Protein AF-A0A9X2TDN2-F1 (afdb_monomer_lite)

Structure (mmCIF, N/CA/C/O backbone):
data_AF-A0A9X2TDN2-F1
#
_entry.id   AF-A0A9X2TDN2-F1
#
loop_
_atom_site.group_PDB
_atom_site.id
_atom_site.type_symbol
_atom_site.label_atom_id
_atom_site.label_alt_id
_atom_site.label_comp_id
_atom_site.label_asym_id
_atom_site.label_entity_id
_atom_site.label_seq_id
_atom_site.pdbx_PDB_ins_code
_atom_site.Cartn_x
_atom_site.Cartn_y
_atom_site.Cartn_z
_atom_site.occupancy
_atom_site.B_iso_or_equiv
_atom_site.auth_seq_id
_atom_site.auth_comp_id
_atom_site.auth_asym_id
_atom_site.auth_atom_id
_atom_site.pdbx_PDB_model_num
ATOM 1 N N . MET A 1 1 ? 6.025 5.388 -11.322 1.00 86.12 1 MET A N 1
ATOM 2 C CA . MET A 1 1 ? 5.177 6.404 -10.665 1.00 86.12 1 MET A CA 1
ATOM 3 C C . MET A 1 1 ? 5.706 6.720 -9.271 1.00 86.12 1 MET A C 1
ATOM 5 O O . MET A 1 1 ? 6.552 5.980 -8.763 1.00 86.12 1 MET A O 1
ATOM 9 N N . THR 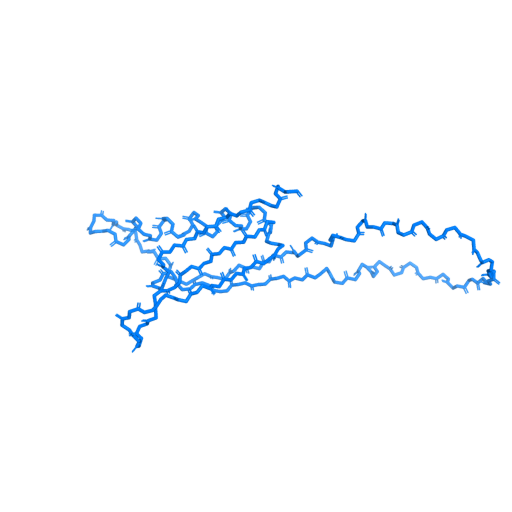A 1 2 ? 5.166 7.760 -8.641 1.00 90.06 2 THR A N 1
ATOM 10 C CA . THR A 1 2 ? 5.395 8.076 -7.227 1.00 90.06 2 THR A CA 1
ATOM 11 C C . THR A 1 2 ? 4.154 7.712 -6.407 1.00 90.06 2 THR A C 1
ATOM 13 O O . THR A 1 2 ? 3.048 8.129 -6.742 1.00 90.06 2 THR A O 1
ATOM 16 N N . LEU A 1 3 ? 4.320 6.947 -5.325 1.00 92.88 3 LEU A N 1
ATOM 17 C CA . LEU A 1 3 ? 3.243 6.576 -4.399 1.00 92.88 3 LEU A CA 1
ATOM 18 C C . LEU A 1 3 ? 3.473 7.243 -3.040 1.00 92.88 3 LEU A C 1
ATOM 20 O O . LEU A 1 3 ? 4.565 7.155 -2.484 1.00 92.88 3 LEU A O 1
ATOM 24 N N . ILE A 1 4 ? 2.451 7.890 -2.482 1.00 94.81 4 ILE A N 1
ATOM 25 C CA . ILE A 1 4 ? 2.483 8.456 -1.129 1.00 94.81 4 ILE A CA 1
ATOM 26 C C . ILE A 1 4 ? 1.508 7.681 -0.246 1.00 94.81 4 ILE A C 1
ATOM 28 O O . ILE A 1 4 ? 0.300 7.695 -0.483 1.00 94.81 4 ILE A O 1
ATOM 32 N N . ILE A 1 5 ? 2.030 7.047 0.803 1.00 94.81 5 ILE A N 1
ATOM 33 C CA . ILE A 1 5 ? 1.248 6.361 1.834 1.00 94.81 5 ILE A CA 1
ATOM 34 C C . ILE A 1 5 ? 1.260 7.232 3.089 1.00 94.81 5 ILE A C 1
ATOM 36 O O . ILE A 1 5 ? 2.315 7.627 3.586 1.00 94.81 5 ILE A O 1
ATOM 40 N N . THR A 1 6 ? 0.078 7.582 3.589 1.00 94.44 6 THR A N 1
ATOM 41 C CA . THR A 1 6 ? -0.069 8.392 4.802 1.00 94.44 6 THR A CA 1
ATOM 42 C C . THR A 1 6 ? -0.512 7.509 5.957 1.00 94.44 6 THR A C 1
ATOM 44 O O . THR A 1 6 ? -1.546 6.848 5.865 1.00 94.44 6 THR A O 1
ATOM 47 N N . HIS A 1 7 ? 0.238 7.544 7.054 1.00 91.75 7 HIS A N 1
ATOM 48 C CA . HIS A 1 7 ? -0.017 6.782 8.268 1.00 91.75 7 HIS A CA 1
ATOM 49 C C . HIS A 1 7 ? -0.472 7.693 9.412 1.00 91.75 7 HIS A C 1
ATOM 51 O O . HIS A 1 7 ? 0.081 8.778 9.609 1.00 91.75 7 HIS A O 1
ATOM 57 N N . ALA A 1 8 ? -1.437 7.237 10.206 1.00 88.00 8 ALA A N 1
ATOM 58 C CA . ALA A 1 8 ? -1.713 7.774 11.530 1.00 88.00 8 ALA A CA 1
ATOM 59 C C . ALA A 1 8 ? -0.687 7.211 12.524 1.00 88.00 8 ALA A C 1
ATOM 61 O O . ALA A 1 8 ? -0.558 5.995 12.670 1.00 88.00 8 ALA A O 1
ATOM 62 N N . LEU A 1 9 ? 0.049 8.087 13.213 1.00 75.38 9 LEU A N 1
ATOM 63 C CA . LEU A 1 9 ? 0.960 7.662 14.272 1.00 75.38 9 LEU A CA 1
ATOM 64 C C . LEU A 1 9 ? 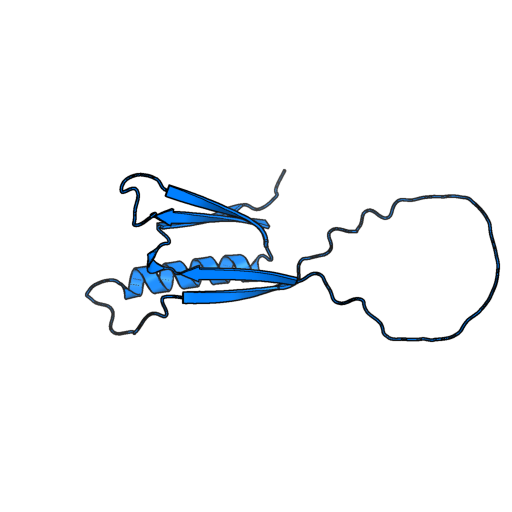0.166 7.399 15.562 1.00 75.38 9 LEU A C 1
ATOM 66 O O . LEU A 1 9 ? -0.473 8.323 16.075 1.00 75.38 9 LEU A O 1
ATOM 70 N N . PRO A 1 10 ? 0.218 6.179 16.127 1.00 61.09 10 PRO A N 1
ATOM 71 C CA . PRO A 1 10 ? -0.555 5.851 17.322 1.00 61.09 10 PRO A CA 1
ATOM 72 C C . PRO A 1 10 ? -0.088 6.604 18.580 1.00 61.09 10 PRO A C 1
ATOM 74 O O . PRO A 1 10 ? -0.879 6.768 19.505 1.00 61.09 10 PRO A O 1
ATOM 77 N N . GLU A 1 11 ? 1.159 7.093 18.631 1.00 65.19 11 GLU A N 1
ATOM 78 C CA . GLU A 1 11 ? 1.749 7.632 19.870 1.00 65.19 11 GLU A CA 1
ATOM 79 C C . GLU A 1 11 ? 1.717 9.166 20.010 1.00 65.19 11 GLU A C 1
ATOM 81 O O . GLU A 1 11 ? 1.766 9.666 21.132 1.00 65.19 11 GLU A O 1
ATOM 86 N N . THR A 1 12 ? 1.598 9.936 18.921 1.00 59.19 12 THR A N 1
ATOM 87 C CA . THR A 1 12 ? 1.651 11.419 18.968 1.00 59.19 12 THR A CA 1
ATOM 88 C C . THR A 1 12 ? 0.297 12.106 18.761 1.00 59.19 12 THR A C 1
ATOM 90 O O . THR A 1 12 ? 0.197 13.331 18.848 1.00 59.19 12 THR A O 1
ATOM 93 N N . GLY A 1 13 ? -0.772 11.335 18.533 1.00 53.53 13 GLY A N 1
ATOM 94 C CA . GLY A 1 13 ? -2.171 11.766 18.668 1.00 53.53 13 GLY A CA 1
ATOM 95 C C . GLY A 1 13 ? -2.663 12.874 17.726 1.00 53.53 13 GLY A C 1
ATOM 96 O O . GLY A 1 13 ? -3.818 13.277 17.837 1.00 53.53 13 GLY A O 1
ATOM 97 N N . SER A 1 14 ? -1.832 13.390 16.817 1.00 60.34 14 SER A N 1
ATOM 98 C CA . SER A 1 14 ? -2.226 14.490 15.920 1.00 60.34 14 SER A CA 1
ATOM 99 C C . SER A 1 14 ? -1.399 14.629 14.638 1.00 60.34 14 SER A C 1
ATOM 101 O O . SER A 1 14 ? -1.774 15.414 13.768 1.00 60.34 14 SER A O 1
ATOM 103 N N . GLU A 1 15 ? -0.313 13.868 14.477 1.00 75.75 15 GLU A N 1
ATOM 104 C CA . GLU A 1 15 ? 0.567 13.976 13.312 1.00 75.75 15 GLU A CA 1
ATOM 105 C C . GLU A 1 15 ? 0.440 12.761 12.390 1.00 75.75 15 GLU A C 1
ATOM 107 O O . GLU A 1 15 ? 0.448 11.606 12.824 1.00 75.75 15 GLU A O 1
ATOM 112 N N . PHE A 1 16 ? 0.337 13.044 11.093 1.00 87.06 16 PHE A N 1
ATOM 113 C CA . PHE A 1 16 ? 0.375 12.036 10.043 1.00 87.06 16 PHE A CA 1
ATOM 114 C C . PHE A 1 16 ? 1.802 11.886 9.519 1.00 87.06 16 PHE A C 1
ATOM 116 O O . PHE A 1 16 ? 2.454 12.880 9.193 1.00 87.06 16 PHE A O 1
ATOM 123 N N . HIS A 1 17 ? 2.269 10.647 9.379 1.00 90.00 17 HIS A N 1
ATOM 124 C CA . HIS A 1 17 ? 3.539 10.343 8.728 1.00 90.00 17 HIS A CA 1
ATOM 125 C C . HIS A 1 17 ? 3.308 10.032 7.249 1.00 90.00 17 HIS A C 1
ATOM 127 O O . HIS A 1 17 ? 2.481 9.186 6.921 1.00 90.00 17 HIS A O 1
ATOM 133 N N . LYS A 1 18 ? 4.038 10.698 6.352 1.00 91.81 18 LYS A N 1
ATOM 134 C CA . LYS A 1 18 ? 3.982 10.430 4.910 1.00 91.81 18 LYS A CA 1
ATOM 135 C C . LYS A 1 18 ? 5.213 9.641 4.480 1.00 91.81 18 LYS A C 1
ATOM 137 O O . LYS A 1 18 ? 6.329 10.135 4.622 1.00 91.81 18 LYS A O 1
ATOM 142 N N . GLN A 1 19 ? 4.991 8.463 3.915 1.00 91.81 19 GLN A N 1
ATOM 143 C CA . GLN A 1 19 ? 6.001 7.654 3.251 1.00 91.81 19 GLN A CA 1
ATOM 144 C C . GLN A 1 19 ? 5.868 7.845 1.738 1.00 91.81 19 GLN A C 1
ATOM 146 O O . GLN A 1 19 ? 4.824 7.539 1.166 1.00 91.81 19 GLN A O 1
ATOM 151 N N . THR A 1 20 ? 6.919 8.347 1.090 1.00 92.62 20 THR A N 1
ATOM 152 C CA . THR A 1 20 ? 6.970 8.497 -0.372 1.00 92.62 20 THR A CA 1
ATOM 153 C C . THR A 1 20 ? 7.815 7.382 -0.974 1.00 92.62 20 THR A C 1
ATOM 155 O O . THR A 1 20 ? 8.973 7.210 -0.594 1.00 92.62 20 THR A O 1
ATOM 158 N N . LEU A 1 21 ? 7.247 6.648 -1.926 1.00 90.31 21 LEU A N 1
ATOM 159 C CA . LEU A 1 21 ? 7.905 5.607 -2.705 1.00 90.31 21 LEU A CA 1
ATOM 160 C C . LEU A 1 21 ? 8.056 6.091 -4.148 1.00 90.31 21 LEU A C 1
ATOM 162 O O . LEU A 1 21 ? 7.078 6.496 -4.775 1.00 90.31 21 LEU A O 1
ATOM 166 N N . TYR A 1 22 ? 9.275 6.034 -4.673 1.00 87.31 22 TYR A N 1
ATOM 167 C CA . TYR A 1 22 ? 9.584 6.414 -6.051 1.00 87.31 22 TYR A CA 1
ATOM 168 C C . TYR A 1 22 ? 9.732 5.178 -6.931 1.00 87.31 22 TYR A C 1
ATOM 170 O O . TYR A 1 22 ? 10.056 4.097 -6.439 1.00 87.31 22 TYR A O 1
ATOM 178 N N . HIS A 1 23 ? 9.528 5.360 -8.237 1.00 86.44 23 HIS A N 1
ATOM 179 C CA . HIS A 1 23 ? 9.683 4.309 -9.249 1.00 86.44 23 HIS A CA 1
ATOM 180 C C . HIS A 1 23 ? 8.860 3.044 -8.962 1.00 86.44 23 HIS A C 1
ATOM 182 O O . HIS A 1 23 ? 9.244 1.946 -9.354 1.00 86.44 23 HIS A O 1
ATOM 188 N N . VAL A 1 24 ? 7.710 3.198 -8.299 1.00 88.12 24 VAL A N 1
ATOM 189 C CA . VAL A 1 24 ? 6.780 2.085 -8.087 1.00 88.12 24 VAL A CA 1
ATOM 190 C C . VAL A 1 24 ? 6.173 1.707 -9.446 1.00 88.12 24 VAL A C 1
ATOM 192 O O . VAL A 1 24 ? 5.789 2.616 -10.200 1.00 88.12 24 VAL A O 1
ATOM 195 N N . PRO A 1 25 ? 6.116 0.411 -9.803 1.00 90.69 25 PRO A N 1
ATOM 196 C CA . PRO A 1 25 ? 5.367 -0.047 -10.966 1.00 90.69 25 PRO A CA 1
ATOM 197 C C . PRO A 1 25 ? 3.870 0.232 -10.819 1.00 90.69 25 PRO A C 1
ATOM 199 O O . PRO A 1 25 ? 3.317 0.114 -9.725 1.00 90.69 25 PRO A O 1
ATOM 202 N N . GLU A 1 26 ? 3.215 0.560 -11.934 1.00 89.88 26 GLU A N 1
ATOM 203 C CA . GLU A 1 26 ? 1.781 0.887 -11.983 1.00 89.88 26 GLU A CA 1
ATOM 204 C C . GLU A 1 26 ? 0.906 -0.208 -11.374 1.00 89.88 26 GLU A C 1
ATOM 206 O O . GLU A 1 26 ? 0.098 0.060 -10.484 1.00 89.88 26 GLU A O 1
ATOM 211 N N . ASP A 1 27 ? 1.158 -1.456 -11.763 1.00 91.12 27 ASP A N 1
ATOM 212 C CA . ASP A 1 27 ? 0.433 -2.614 -11.246 1.00 91.12 27 ASP A CA 1
ATOM 213 C C . ASP A 1 27 ? 0.579 -2.755 -9.724 1.00 91.12 27 ASP A C 1
ATOM 215 O O . ASP A 1 27 ? -0.400 -3.016 -9.026 1.00 91.12 27 ASP A O 1
ATOM 219 N N . THR A 1 28 ? 1.782 -2.525 -9.186 1.00 92.38 28 THR A N 1
ATOM 220 C CA . THR A 1 28 ? 2.037 -2.597 -7.742 1.00 92.38 28 THR A CA 1
ATOM 221 C C . THR A 1 28 ? 1.307 -1.490 -6.988 1.00 92.38 28 THR A C 1
ATOM 223 O O . THR A 1 28 ? 0.708 -1.746 -5.946 1.00 92.38 28 THR A O 1
ATOM 226 N N . ALA A 1 29 ? 1.322 -0.258 -7.496 1.00 92.25 29 ALA A N 1
ATOM 227 C CA . ALA A 1 29 ? 0.604 0.838 -6.855 1.00 92.25 29 ALA A CA 1
ATOM 228 C C . ALA A 1 29 ? -0.914 0.625 -6.874 1.00 92.25 29 ALA A C 1
ATOM 230 O O . ALA A 1 29 ? -1.571 0.865 -5.859 1.00 92.25 29 ALA A O 1
ATOM 231 N N . HIS A 1 30 ? -1.463 0.135 -7.990 1.00 92.69 30 HIS A N 1
ATOM 232 C CA . HIS A 1 30 ? -2.871 -0.247 -8.072 1.00 92.69 30 HIS A CA 1
ATOM 233 C C . HIS A 1 30 ? -3.210 -1.365 -7.089 1.00 92.69 30 HIS A C 1
ATOM 235 O O . HIS A 1 30 ? -4.242 -1.294 -6.427 1.00 92.69 30 HIS A O 1
ATOM 241 N N . GLN A 1 31 ? -2.336 -2.361 -6.940 1.00 94.06 31 GLN A N 1
ATOM 242 C CA . GLN A 1 31 ? -2.534 -3.425 -5.963 1.00 94.06 31 GLN A CA 1
ATOM 243 C C . GLN A 1 31 ? -2.593 -2.874 -4.531 1.00 94.06 31 GLN A C 1
ATOM 245 O O . GLN A 1 31 ? -3.547 -3.158 -3.813 1.00 94.06 31 GLN A O 1
ATOM 250 N N . ILE A 1 32 ? -1.640 -2.019 -4.140 1.00 93.75 32 ILE A N 1
ATOM 251 C CA . ILE A 1 32 ? -1.617 -1.393 -2.807 1.00 93.75 32 ILE A CA 1
ATOM 252 C C . ILE A 1 32 ? -2.895 -0.580 -2.552 1.00 93.75 32 ILE A C 1
ATOM 254 O O . ILE A 1 32 ? -3.457 -0.638 -1.457 1.00 93.75 32 ILE A O 1
ATOM 258 N N . ALA A 1 33 ? -3.359 0.183 -3.546 1.00 93.00 33 ALA A N 1
ATOM 259 C CA . ALA A 1 33 ? -4.578 0.980 -3.430 1.00 93.00 33 ALA A CA 1
ATOM 260 C C . ALA A 1 33 ? -5.834 0.101 -3.283 1.00 93.00 33 ALA A C 1
ATOM 262 O O . ALA A 1 33 ? -6.640 0.335 -2.384 1.00 93.00 33 ALA A O 1
ATOM 263 N N . ASN A 1 34 ? -5.965 -0.943 -4.107 1.00 92.94 34 ASN A N 1
ATOM 264 C CA . ASN A 1 34 ? -7.091 -1.878 -4.055 1.00 92.94 34 ASN A CA 1
ATOM 265 C C . ASN A 1 34 ? -7.145 -2.644 -2.727 1.00 92.94 34 ASN A C 1
ATOM 267 O O . ASN A 1 34 ? -8.226 -2.830 -2.163 1.00 92.94 34 ASN A O 1
ATOM 271 N N . ASP A 1 35 ? -5.993 -3.066 -2.207 1.00 93.19 35 ASP A N 1
ATOM 272 C CA . ASP A 1 35 ? -5.906 -3.781 -0.934 1.00 93.19 35 ASP A CA 1
ATOM 273 C C . ASP A 1 35 ? -6.261 -2.854 0.242 1.00 93.19 35 ASP A C 1
ATOM 275 O O . ASP A 1 35 ? -6.982 -3.263 1.155 1.00 93.19 35 ASP A O 1
ATOM 279 N N . PHE A 1 36 ? -5.856 -1.577 0.187 1.00 92.25 36 PHE A N 1
ATOM 280 C CA . PHE A 1 36 ? -6.281 -0.566 1.160 1.00 92.25 36 PHE A CA 1
ATOM 281 C C . PHE A 1 36 ? -7.800 -0.338 1.136 1.00 92.25 36 PHE A C 1
ATOM 283 O O . PHE A 1 36 ? -8.432 -0.342 2.193 1.00 92.25 36 PHE A O 1
ATOM 290 N N . GLU A 1 37 ? -8.403 -0.168 -0.044 1.00 90.56 37 GLU A N 1
ATOM 291 C CA . GLU A 1 37 ? -9.857 -0.004 -0.176 1.00 90.56 37 GLU A CA 1
ATOM 292 C C . GLU A 1 37 ? -10.615 -1.242 0.308 1.00 90.56 37 GLU A C 1
ATOM 294 O O . GLU A 1 37 ? -11.603 -1.127 1.036 1.00 90.56 37 GLU A O 1
ATOM 299 N N . SER A 1 38 ? -10.127 -2.433 -0.042 1.00 89.81 38 SER A N 1
ATOM 300 C CA . SER A 1 38 ? -10.701 -3.703 0.406 1.00 89.81 38 SER A CA 1
ATOM 301 C C . SER A 1 38 ? -10.656 -3.818 1.929 1.00 89.81 38 SER A C 1
ATOM 303 O O . SER A 1 38 ? -11.671 -4.136 2.549 1.00 89.81 38 SER A O 1
ATOM 305 N N . PHE A 1 39 ? -9.523 -3.476 2.551 1.00 89.19 39 PHE A N 1
ATOM 306 C CA . PHE A 1 39 ? -9.386 -3.445 4.007 1.00 89.19 39 PHE A CA 1
ATOM 307 C C . PHE A 1 39 ? -10.321 -2.415 4.658 1.00 89.19 39 PHE A C 1
ATOM 309 O O . PHE A 1 39 ? -10.982 -2.719 5.655 1.00 89.19 39 PHE A O 1
ATOM 316 N N . ALA A 1 40 ? -10.413 -1.205 4.100 1.00 86.06 40 ALA A N 1
ATOM 317 C CA . ALA A 1 40 ? -11.288 -0.152 4.610 1.00 86.06 40 ALA A CA 1
ATOM 318 C C . ALA A 1 40 ? -12.771 -0.559 4.547 1.00 86.06 40 ALA A C 1
ATOM 320 O O . ALA A 1 40 ? -13.510 -0.345 5.509 1.00 86.06 40 ALA A O 1
ATOM 321 N N . ASN A 1 41 ? -13.188 -1.207 3.456 1.00 83.81 41 ASN A N 1
ATOM 322 C CA . ASN A 1 41 ? -14.546 -1.721 3.281 1.00 83.81 41 ASN A CA 1
ATOM 323 C C . ASN A 1 41 ? -14.837 -2.899 4.218 1.00 83.81 41 ASN A C 1
ATOM 325 O O . ASN A 1 41 ? -15.896 -2.945 4.842 1.00 83.81 41 ASN A O 1
ATOM 329 N N . ALA A 1 42 ? -13.888 -3.822 4.374 1.00 81.44 42 ALA A N 1
ATOM 330 C CA . ALA A 1 42 ? -14.020 -4.966 5.270 1.00 81.44 42 ALA A CA 1
ATOM 331 C C . ALA A 1 42 ? -13.972 -4.587 6.763 1.00 81.44 42 ALA A C 1
ATOM 333 O O . ALA A 1 42 ? -14.479 -5.307 7.615 1.00 81.44 42 ALA A O 1
ATOM 334 N N . SER A 1 43 ? -13.412 -3.423 7.094 1.00 66.81 43 SER A N 1
ATOM 335 C CA . SER A 1 43 ? -13.434 -2.874 8.455 1.00 66.81 43 SER A CA 1
ATOM 336 C C . SER A 1 43 ? -14.783 -2.239 8.828 1.00 66.81 43 SER A C 1
ATOM 338 O O . SER A 1 43 ? -14.945 -1.746 9.947 1.00 66.81 43 SER A O 1
ATOM 340 N N . THR A 1 44 ? -15.762 -2.227 7.914 1.00 68.75 44 THR A N 1
ATOM 341 C CA . THR A 1 44 ? -17.118 -1.754 8.212 1.00 68.75 44 THR A CA 1
ATOM 342 C C . THR A 1 44 ? -17.946 -2.837 8.922 1.00 68.75 44 THR A C 1
ATOM 344 O O . THR A 1 44 ? -17.761 -4.024 8.662 1.00 68.75 44 THR A O 1
ATOM 347 N N . PRO A 1 45 ? -18.894 -2.466 9.807 1.00 57.78 45 PRO A N 1
ATOM 348 C CA . PRO A 1 45 ? -19.636 -3.424 10.637 1.00 57.78 45 PRO A CA 1
ATOM 349 C C . PRO A 1 45 ? -20.457 -4.474 9.870 1.00 57.78 45 PRO A C 1
ATOM 351 O O . PRO A 1 45 ? -20.911 -5.441 10.476 1.00 57.78 45 PRO A O 1
ATOM 354 N N . GLU A 1 46 ? -20.700 -4.264 8.574 1.00 61.31 46 GLU A N 1
ATOM 355 C CA . GLU A 1 46 ? -21.510 -5.150 7.728 1.00 61.31 46 GLU A CA 1
ATOM 356 C C . GLU A 1 46 ? -20.674 -6.164 6.930 1.00 61.31 46 GLU A C 1
ATOM 358 O O . GLU A 1 46 ? -21.232 -7.045 6.272 1.00 61.31 46 GLU A O 1
ATOM 363 N N . ALA A 1 47 ? -19.344 -6.075 6.986 1.00 59.78 47 ALA A N 1
ATOM 364 C CA . ALA A 1 47 ? -18.470 -6.985 6.268 1.00 59.78 47 ALA A CA 1
ATOM 365 C C . ALA A 1 47 ? -18.331 -8.335 6.989 1.00 59.78 47 ALA A C 1
ATOM 367 O O . ALA A 1 47 ? -18.172 -8.416 8.206 1.00 59.78 47 ALA A O 1
ATOM 368 N N . THR A 1 48 ? -18.394 -9.417 6.214 1.00 57.16 48 THR A N 1
ATOM 369 C CA . THR A 1 48 ? -18.318 -10.812 6.689 1.00 57.16 48 THR A CA 1
ATOM 370 C C . THR A 1 48 ? -16.956 -11.461 6.434 1.00 57.16 48 THR A C 1
ATOM 372 O O . THR A 1 48 ? -16.778 -12.639 6.740 1.00 57.16 48 THR A O 1
ATOM 375 N N . GLU A 1 49 ? -15.993 -10.712 5.895 1.00 58.97 49 GLU A N 1
ATOM 376 C CA . GLU A 1 49 ? -14.682 -11.221 5.491 1.00 58.97 49 GLU A CA 1
ATOM 377 C C . GLU A 1 49 ? -13.569 -10.734 6.428 1.00 58.97 49 GLU A C 1
ATOM 379 O O . GLU A 1 49 ? -13.516 -9.564 6.80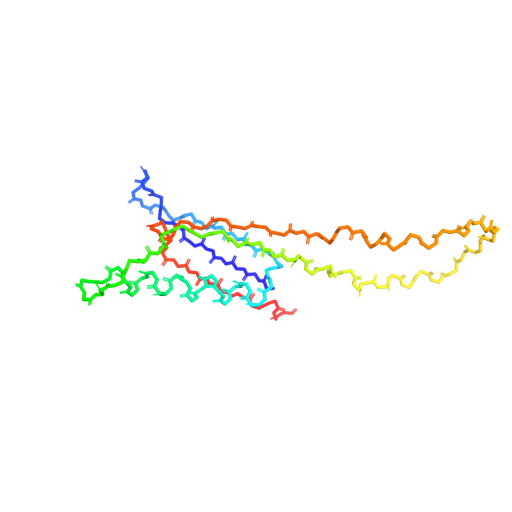7 1.00 58.97 49 GLU A O 1
ATOM 384 N N . GLU A 1 50 ? -12.663 -11.643 6.800 1.00 62.06 50 GLU A N 1
ATOM 385 C CA . GLU A 1 50 ? -11.444 -11.299 7.534 1.00 62.06 50 GLU A CA 1
ATOM 386 C C . GLU A 1 50 ? -10.467 -10.583 6.593 1.00 62.06 50 GLU A C 1
ATOM 388 O O . GLU A 1 50 ? -9.900 -11.192 5.686 1.00 62.06 50 GLU A O 1
ATOM 393 N N . ALA A 1 51 ? -10.258 -9.284 6.804 1.00 67.38 51 ALA A N 1
ATOM 394 C CA . ALA A 1 51 ? -9.277 -8.527 6.039 1.00 67.38 51 ALA A CA 1
ATOM 395 C C . ALA A 1 51 ? -7.859 -8.771 6.559 1.00 67.38 51 ALA A C 1
ATOM 397 O O . ALA A 1 51 ? -7.615 -8.743 7.768 1.00 67.38 51 ALA A O 1
ATOM 398 N N . VAL A 1 52 ? -6.906 -8.953 5.644 1.00 75.12 52 VAL A N 1
ATOM 399 C CA . VAL A 1 52 ? -5.485 -9.045 5.987 1.00 75.12 52 VAL A CA 1
ATOM 400 C C . VAL A 1 52 ? -4.976 -7.634 6.313 1.00 75.12 52 VAL A C 1
ATOM 402 O O . VAL A 1 52 ? -4.961 -6.778 5.432 1.00 75.12 52 VAL A O 1
ATOM 405 N N . PRO A 1 53 ? -4.561 -7.351 7.563 1.00 83.69 53 PRO A N 1
ATOM 406 C CA . PRO A 1 53 ? -4.175 -6.000 7.958 1.00 83.69 53 PRO A CA 1
ATOM 407 C C . PRO A 1 53 ? -2.768 -5.622 7.496 1.00 83.69 53 PRO A C 1
ATOM 409 O O . PRO A 1 53 ? -2.462 -4.438 7.439 1.00 83.69 53 PRO A O 1
ATOM 412 N N . CYS A 1 54 ? -1.906 -6.598 7.198 1.00 90.00 54 CYS A N 1
ATOM 413 C CA . CYS A 1 54 ? -0.513 -6.362 6.836 1.00 90.00 54 CYS A CA 1
ATOM 414 C C . CYS A 1 54 ? -0.150 -7.109 5.554 1.00 90.00 54 CYS 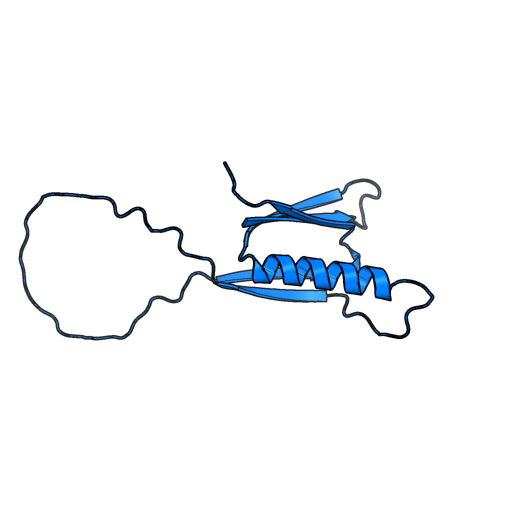A C 1
ATOM 416 O O . CYS A 1 54 ? -0.237 -8.337 5.528 1.00 90.00 54 CYS A O 1
ATOM 418 N N . THR A 1 55 ? 0.344 -6.388 4.550 1.00 93.12 55 THR A N 1
ATOM 419 C CA . THR A 1 55 ? 0.764 -6.969 3.266 1.00 93.12 55 THR A CA 1
ATOM 420 C C . THR A 1 55 ? 2.158 -6.478 2.893 1.00 93.12 55 THR A C 1
ATOM 422 O O . THR A 1 55 ? 2.494 -5.311 3.106 1.00 93.12 55 THR A O 1
ATOM 425 N N . THR A 1 56 ? 2.974 -7.374 2.337 1.00 94.19 56 THR A N 1
ATOM 426 C CA . THR A 1 56 ? 4.277 -7.044 1.748 1.00 94.19 56 THR A CA 1
ATOM 427 C C . THR A 1 56 ? 4.173 -7.119 0.233 1.00 94.19 56 THR A C 1
ATOM 429 O O . THR A 1 56 ? 3.668 -8.103 -0.303 1.00 94.19 56 THR A O 1
ATOM 432 N N . TYR A 1 57 ? 4.684 -6.092 -0.433 1.00 92.81 57 TYR A N 1
ATOM 433 C CA . TYR A 1 57 ? 4.768 -5.991 -1.881 1.00 92.81 57 TYR A CA 1
ATOM 434 C C . TYR A 1 57 ? 6.237 -5.970 -2.268 1.00 92.81 57 TYR A C 1
ATOM 436 O O . TYR A 1 57 ? 6.984 -5.109 -1.805 1.00 92.81 57 TYR A O 1
ATOM 444 N N . GLU A 1 58 ? 6.630 -6.907 -3.117 1.00 91.94 58 GLU A N 1
ATOM 445 C CA . GLU A 1 58 ? 7.945 -6.971 -3.748 1.00 91.94 58 GLU A CA 1
ATOM 446 C C . GLU A 1 58 ? 7.759 -6.663 -5.230 1.00 91.94 58 GLU A C 1
ATOM 448 O O . GLU A 1 58 ? 6.806 -7.136 -5.854 1.00 91.94 58 GLU A O 1
ATOM 453 N N . TYR A 1 59 ? 8.625 -5.828 -5.791 1.00 88.00 59 TYR A N 1
ATOM 454 C CA . TYR A 1 59 ? 8.482 -5.374 -7.166 1.00 88.00 59 TYR A CA 1
ATOM 455 C C . TYR A 1 59 ? 9.831 -5.052 -7.796 1.00 88.00 59 TYR A C 1
ATOM 457 O O . TYR A 1 59 ? 10.738 -4.540 -7.145 1.00 88.00 59 TYR A O 1
ATOM 465 N N . ALA A 1 60 ? 9.960 -5.325 -9.093 1.00 84.75 60 ALA A N 1
ATOM 466 C CA . ALA A 1 60 ? 11.133 -4.910 -9.848 1.00 84.75 60 ALA A CA 1
ATOM 467 C C . ALA A 1 60 ? 11.127 -3.382 -9.999 1.00 84.75 60 ALA A C 1
ATOM 469 O O . ALA A 1 60 ? 10.115 -2.785 -10.372 1.00 84.75 60 ALA A O 1
ATOM 470 N N . LEU A 1 61 ? 12.259 -2.747 -9.713 1.00 79.12 61 LEU A N 1
ATOM 471 C CA . LEU A 1 61 ? 12.483 -1.351 -10.043 1.00 79.12 61 LEU A CA 1
ATOM 472 C C . LEU A 1 61 ? 12.858 -1.294 -11.520 1.00 79.12 61 LEU A C 1
ATOM 474 O O . LEU A 1 61 ? 13.837 -1.900 -11.952 1.00 79.12 61 LEU A O 1
ATOM 478 N N . SER A 1 62 ? 12.069 -0.572 -12.309 1.00 67.44 62 SER A N 1
ATOM 479 C CA . SER A 1 62 ? 12.428 -0.317 -13.698 1.00 67.44 62 SER A CA 1
ATOM 480 C C . SER A 1 62 ? 13.731 0.479 -13.726 1.00 67.44 62 SER A C 1
ATOM 482 O O . SER A 1 62 ? 13.786 1.604 -13.227 1.00 67.44 62 SER A O 1
ATOM 484 N N . ASP A 1 63 ? 14.772 -0.087 -14.330 1.00 57.78 63 ASP A N 1
ATOM 485 C CA . ASP A 1 63 ? 15.979 0.649 -14.677 1.00 57.78 63 ASP A CA 1
ATOM 486 C C . ASP A 1 63 ? 15.605 1.740 -15.691 1.00 57.78 63 ASP A C 1
ATOM 488 O O . ASP A 1 63 ? 15.561 1.508 -16.899 1.00 57.78 63 ASP A O 1
ATOM 492 N N . SER A 1 64 ? 15.367 2.967 -15.228 1.00 51.41 64 SER A N 1
ATOM 493 C CA . SER A 1 64 ? 15.309 4.157 -16.091 1.00 51.41 64 SER A CA 1
ATOM 494 C C . SER A 1 64 ? 16.700 4.527 -16.631 1.00 51.41 64 SER A C 1
ATOM 496 O O . SER A 1 64 ? 17.054 5.697 -16.715 1.00 51.41 64 SER A O 1
ATOM 498 N N . SER A 1 65 ? 17.522 3.543 -17.001 1.00 48.97 65 SER A N 1
ATOM 499 C CA . SER A 1 65 ? 18.781 3.744 -17.714 1.00 48.97 65 SER A CA 1
ATOM 500 C C . SER A 1 65 ? 18.576 3.499 -19.211 1.00 48.97 65 SER A C 1
ATOM 502 O O . SER A 1 65 ? 19.173 2.626 -19.831 1.00 48.97 65 SER A O 1
ATOM 504 N N . SER A 1 66 ? 17.734 4.336 -19.820 1.00 43.50 66 SER A N 1
ATOM 505 C CA . SER A 1 66 ? 17.801 4.623 -21.258 1.00 43.50 66 SER A CA 1
ATOM 506 C C . SER A 1 66 ? 18.162 6.090 -21.485 1.00 43.50 66 SER A C 1
ATOM 508 O O . SER A 1 66 ? 17.585 6.786 -22.308 1.00 43.50 66 SER A O 1
ATOM 510 N N . GLU A 1 67 ? 19.171 6.570 -20.764 1.00 45.69 67 GLU A N 1
ATOM 511 C CA . GLU A 1 67 ? 20.084 7.532 -21.363 1.00 45.69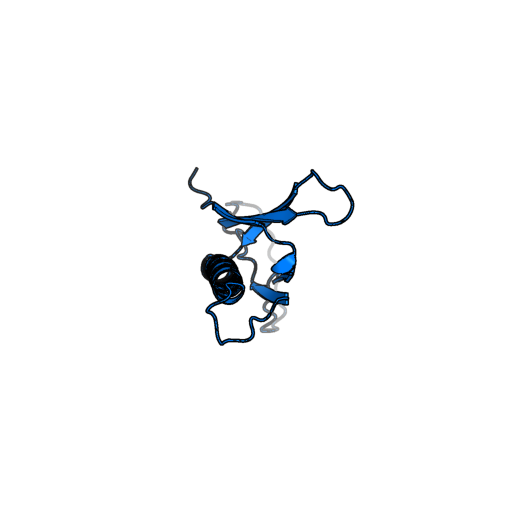 67 GLU A CA 1
ATOM 512 C C . GLU A 1 67 ? 21.219 6.708 -21.959 1.00 45.69 67 GLU A C 1
ATOM 514 O O . GLU A 1 67 ? 22.233 6.429 -21.317 1.00 45.69 67 GLU A O 1
ATOM 519 N N . THR A 1 68 ? 21.042 6.264 -23.205 1.00 42.59 68 THR A N 1
ATOM 520 C CA . THR A 1 68 ? 22.198 6.001 -24.058 1.00 42.59 68 THR A CA 1
ATOM 521 C C . THR A 1 68 ? 22.960 7.313 -24.139 1.00 42.59 68 THR A C 1
ATOM 523 O O . THR A 1 68 ? 22.647 8.173 -24.960 1.00 42.59 68 THR A O 1
ATOM 526 N N . ALA A 1 69 ? 23.924 7.491 -23.239 1.00 43.75 69 ALA A N 1
ATOM 527 C CA . ALA A 1 69 ? 24.964 8.477 -23.399 1.00 43.75 69 ALA A CA 1
ATOM 528 C C . ALA A 1 69 ? 25.660 8.127 -24.715 1.00 43.75 69 ALA A C 1
ATOM 530 O O . ALA A 1 69 ? 26.478 7.208 -24.772 1.00 43.75 69 ALA A O 1
ATOM 531 N N . ASP A 1 70 ? 25.268 8.828 -25.774 1.00 43.59 70 ASP A N 1
ATOM 532 C CA . ASP A 1 70 ? 25.984 8.920 -27.034 1.00 43.59 70 ASP A CA 1
ATOM 533 C C . ASP A 1 70 ? 27.360 9.524 -26.731 1.00 43.59 70 ASP A C 1
ATOM 535 O O . ASP A 1 70 ? 27.597 10.729 -26.801 1.00 43.59 70 ASP A O 1
ATOM 539 N N . ARG A 1 71 ? 28.265 8.669 -26.255 1.00 41.38 71 ARG A N 1
ATOM 540 C CA . ARG A 1 71 ? 29.695 8.929 -26.230 1.00 41.38 71 ARG A CA 1
ATOM 541 C C . ARG A 1 71 ? 30.255 8.356 -27.513 1.00 41.38 71 ARG A C 1
ATOM 543 O O . ARG A 1 71 ? 30.799 7.256 -27.544 1.00 41.38 71 ARG A O 1
ATOM 550 N N . THR A 1 72 ? 30.079 9.132 -28.568 1.00 43.75 72 THR A N 1
ATOM 551 C CA . THR A 1 72 ? 30.886 9.004 -29.767 1.00 43.75 72 THR A CA 1
ATOM 552 C C . THR A 1 72 ? 32.356 9.324 -29.424 1.00 43.75 72 THR A C 1
ATOM 554 O O . THR A 1 72 ? 32.661 10.358 -28.829 1.00 43.75 72 THR A O 1
ATOM 557 N N . ASP A 1 73 ? 33.214 8.385 -29.832 1.00 44.62 73 ASP A N 1
ATOM 558 C CA . ASP A 1 73 ? 34.660 8.428 -30.100 1.00 44.62 73 ASP A CA 1
ATOM 559 C C . ASP A 1 73 ? 35.708 8.312 -28.976 1.00 44.62 73 ASP A C 1
ATOM 561 O O . ASP A 1 73 ? 35.944 9.209 -28.167 1.00 44.62 73 ASP A O 1
ATOM 565 N N . GLY A 1 74 ? 36.462 7.205 -29.054 1.00 36.03 74 GLY A N 1
ATOM 566 C CA . GLY A 1 74 ? 37.752 7.012 -28.393 1.00 36.03 74 GLY A CA 1
ATOM 567 C C . GLY A 1 74 ? 38.240 5.559 -28.414 1.00 36.03 74 GLY A C 1
ATOM 568 O O . GLY A 1 74 ? 38.093 4.857 -27.421 1.00 36.03 74 GLY A O 1
ATOM 569 N N . ASP A 1 75 ? 38.805 5.128 -29.544 1.00 44.59 75 ASP A N 1
ATOM 570 C CA . ASP A 1 75 ? 39.515 3.860 -29.789 1.00 44.59 75 ASP A CA 1
ATOM 571 C C . ASP A 1 75 ? 40.258 3.232 -28.588 1.00 44.59 75 ASP A C 1
ATOM 573 O O . ASP A 1 75 ? 41.164 3.842 -28.019 1.00 44.59 75 ASP A O 1
ATOM 577 N N . ALA A 1 76 ? 39.989 1.945 -28.332 1.00 38.38 76 ALA A N 1
ATOM 578 C CA . ALA A 1 76 ? 41.007 0.957 -27.955 1.00 38.38 76 ALA A CA 1
ATOM 579 C C . ALA A 1 76 ? 40.478 -0.473 -28.183 1.00 38.38 76 ALA A C 1
ATOM 581 O O . ALA A 1 76 ? 39.667 -0.994 -27.418 1.00 38.38 76 ALA A O 1
ATOM 582 N N . GLN A 1 77 ? 40.953 -1.116 -29.252 1.00 44.41 77 GLN A N 1
ATOM 583 C CA . GLN A 1 77 ? 40.860 -2.564 -29.437 1.00 44.41 77 GLN A CA 1
ATOM 584 C C . GLN A 1 77 ? 41.771 -3.273 -28.423 1.00 44.41 77 GLN A C 1
ATOM 586 O O . GLN A 1 77 ? 42.962 -2.978 -28.397 1.00 44.41 77 GLN A O 1
ATOM 591 N N . ASP A 1 78 ? 41.259 -4.267 -27.691 1.00 37.22 78 ASP A N 1
ATOM 592 C CA . ASP A 1 78 ? 41.934 -5.569 -27.611 1.00 37.22 78 ASP A CA 1
ATOM 593 C C . ASP A 1 78 ? 40.960 -6.705 -27.245 1.00 37.22 78 ASP A C 1
ATOM 595 O O . ASP A 1 78 ? 39.899 -6.497 -26.657 1.00 37.22 78 ASP A O 1
ATOM 599 N N . GLN A 1 79 ? 41.289 -7.907 -27.704 1.00 45.78 79 GLN A N 1
ATOM 600 C CA . GLN A 1 79 ? 40.371 -9.015 -27.949 1.00 45.78 79 GLN A CA 1
ATOM 601 C C . GLN A 1 79 ? 40.167 -9.986 -26.768 1.00 45.78 79 GLN A C 1
ATOM 603 O O . GLN A 1 79 ? 41.072 -10.280 -25.999 1.00 45.78 79 GLN A O 1
ATOM 608 N N . GLN A 1 80 ? 38.985 -10.618 -26.790 1.00 45.44 80 GLN A N 1
ATOM 609 C CA . GLN A 1 80 ? 38.679 -12.000 -26.378 1.00 45.44 80 GLN A CA 1
ATOM 610 C C . GLN A 1 80 ? 38.815 -12.424 -24.902 1.00 45.44 80 GLN A C 1
ATOM 612 O O . GLN A 1 80 ? 39.856 -12.884 -24.447 1.00 45.44 80 GLN A O 1
ATOM 617 N N . ALA A 1 81 ? 37.650 -12.626 -24.278 1.00 37.12 81 ALA A N 1
ATOM 618 C CA . ALA A 1 81 ? 37.345 -13.897 -23.619 1.00 37.12 81 ALA A CA 1
ATOM 619 C C . ALA A 1 81 ? 35.866 -14.253 -23.831 1.00 37.12 81 ALA A C 1
ATOM 621 O O . ALA A 1 81 ? 34.955 -13.541 -23.417 1.00 37.12 81 ALA A 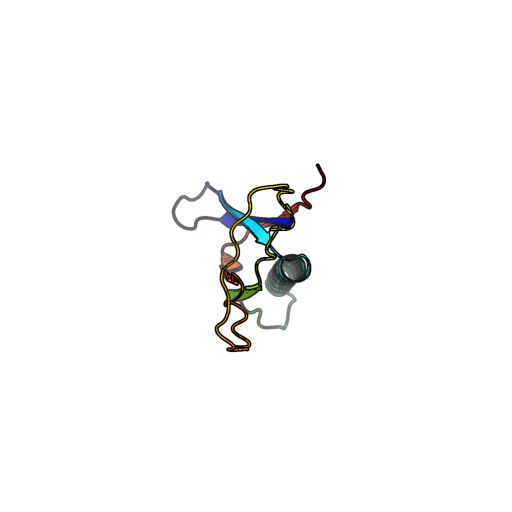O 1
ATOM 622 N N . ARG A 1 82 ? 35.626 -15.366 -24.531 1.00 46.09 82 ARG A N 1
ATOM 623 C CA . ARG A 1 82 ? 34.308 -15.989 -24.658 1.00 46.09 82 ARG A CA 1
ATOM 624 C C . ARG A 1 82 ? 33.880 -16.538 -23.298 1.00 46.09 82 ARG A C 1
ATOM 626 O O . ARG A 1 82 ? 34.419 -17.542 -22.849 1.00 46.09 82 ARG A O 1
ATOM 633 N N . GLY A 1 83 ? 32.837 -15.949 -22.738 1.00 36.88 83 GLY A N 1
ATOM 634 C CA . GLY A 1 83 ? 31.972 -16.572 -21.749 1.00 36.88 83 GLY A CA 1
ATOM 635 C C . GLY A 1 83 ? 30.594 -15.952 -21.896 1.00 36.88 83 GLY A C 1
ATOM 636 O O . GLY A 1 83 ? 30.371 -14.854 -21.408 1.00 36.88 83 GLY A O 1
ATOM 637 N N . LYS A 1 84 ? 29.672 -16.615 -22.608 1.00 44.16 84 LYS A N 1
ATOM 638 C CA . LYS A 1 84 ? 28.246 -16.298 -22.472 1.00 44.16 84 LYS A CA 1
ATOM 639 C C . LYS A 1 84 ? 27.807 -16.815 -21.106 1.00 44.16 84 LYS A C 1
ATOM 641 O O . LYS A 1 84 ? 27.216 -17.886 -21.010 1.00 44.16 84 LYS A O 1
ATOM 646 N N . ALA A 1 85 ? 28.160 -16.087 -20.060 1.00 46.66 85 ALA A N 1
ATOM 647 C CA . ALA A 1 85 ? 27.364 -16.136 -18.861 1.00 46.66 85 ALA A CA 1
ATOM 648 C C . ALA A 1 85 ? 26.086 -15.369 -19.207 1.00 46.66 85 ALA A C 1
ATOM 650 O O . ALA A 1 85 ? 26.144 -14.201 -19.595 1.00 46.66 85 ALA A O 1
ATOM 651 N N . ASN A 1 86 ? 24.934 -16.035 -19.147 1.00 51.47 86 ASN A N 1
ATOM 652 C CA . ASN A 1 86 ? 23.654 -15.340 -19.016 1.00 51.47 86 ASN A CA 1
ATOM 653 C C . ASN A 1 86 ? 23.592 -14.737 -17.600 1.00 51.47 86 ASN A C 1
ATOM 655 O O . ASN A 1 86 ? 22.678 -15.028 -16.838 1.00 51.47 86 ASN A O 1
ATOM 659 N N . ASP A 1 87 ? 24.598 -13.944 -17.240 1.00 53.69 87 ASP A N 1
ATOM 660 C CA . ASP A 1 87 ? 24.633 -13.169 -16.013 1.00 53.69 87 ASP A CA 1
ATOM 661 C C . ASP A 1 87 ? 23.890 -11.881 -16.330 1.00 53.69 87 ASP A C 1
ATOM 663 O O . ASP A 1 87 ? 24.477 -10.813 -16.494 1.00 53.69 87 ASP A O 1
ATOM 667 N N . THR A 1 88 ? 22.574 -11.998 -16.512 1.00 57.53 88 THR A N 1
ATOM 668 C CA . THR A 1 88 ? 21.718 -10.837 -16.311 1.00 57.53 88 THR A CA 1
ATOM 669 C C . THR A 1 88 ? 21.964 -10.415 -14.863 1.00 57.53 88 THR A C 1
ATOM 671 O O . THR A 1 88 ? 21.739 -11.237 -13.969 1.00 57.53 88 THR A O 1
ATOM 674 N N . PRO A 1 89 ? 22.489 -9.203 -14.607 1.00 62.38 89 PRO A N 1
ATOM 675 C CA . PRO A 1 89 ? 22.624 -8.713 -13.244 1.00 62.38 89 PRO A CA 1
ATOM 676 C C . PRO A 1 89 ? 21.259 -8.822 -12.550 1.00 62.38 89 PRO A C 1
ATOM 678 O O . PRO A 1 89 ? 20.245 -8.620 -13.227 1.00 62.38 89 PRO A O 1
ATOM 681 N N . PRO A 1 90 ? 21.198 -9.164 -11.248 1.00 64.25 90 PRO A N 1
ATOM 682 C CA . PRO A 1 90 ? 19.936 -9.117 -10.521 1.00 64.25 90 PRO A CA 1
ATOM 683 C C . PRO A 1 90 ? 19.339 -7.724 -10.721 1.00 64.25 90 PRO A C 1
ATOM 685 O O . PRO A 1 90 ? 20.026 -6.723 -10.499 1.00 64.25 90 PRO A O 1
ATOM 688 N N . GLN A 1 91 ? 18.109 -7.669 -11.235 1.00 65.69 91 GLN A N 1
ATOM 689 C CA . GLN A 1 91 ? 17.439 -6.390 -11.426 1.00 65.69 91 GLN A CA 1
ATOM 690 C C . GLN A 1 91 ? 17.245 -5.736 -10.057 1.00 65.69 91 GLN A C 1
ATOM 692 O O . GLN A 1 91 ? 17.066 -6.450 -9.067 1.00 65.69 91 GLN A O 1
ATOM 697 N N . PRO A 1 92 ? 17.332 -4.403 -9.960 1.00 71.19 92 PRO A N 1
ATOM 698 C CA . PRO A 1 92 ? 17.057 -3.731 -8.703 1.00 71.19 92 PRO A CA 1
ATOM 699 C C . PRO A 1 92 ? 15.624 -4.061 -8.259 1.00 71.19 92 PRO A C 1
ATOM 701 O O . PRO A 1 92 ? 14.681 -3.955 -9.037 1.00 71.19 92 PRO A O 1
ATOM 704 N N . GLU A 1 93 ? 15.463 -4.485 -7.010 1.00 81.06 93 GLU A N 1
ATOM 705 C CA . GLU A 1 93 ? 14.173 -4.853 -6.421 1.00 81.06 93 GLU A CA 1
ATOM 706 C C . GLU A 1 93 ? 13.799 -3.839 -5.336 1.00 81.06 93 GLU A C 1
ATOM 708 O O . GLU A 1 93 ? 14.628 -3.421 -4.523 1.00 81.06 93 GLU A O 1
ATOM 713 N N . GLY A 1 94 ? 12.540 -3.417 -5.347 1.00 85.06 94 GLY A N 1
ATOM 714 C CA . GLY A 1 94 ? 11.907 -2.633 -4.303 1.00 85.06 94 GLY A CA 1
ATOM 715 C C . GLY A 1 94 ? 11.010 -3.527 -3.458 1.00 85.06 94 GLY A C 1
ATOM 716 O O . GLY A 1 94 ? 10.427 -4.493 -3.950 1.00 85.06 94 GLY A O 1
ATOM 717 N N . PHE A 1 95 ? 10.876 -3.193 -2.178 1.00 90.38 95 PHE A N 1
ATOM 718 C CA . PHE A 1 95 ? 9.884 -3.819 -1.317 1.00 90.38 95 PHE A CA 1
ATOM 719 C C . PHE A 1 95 ? 9.243 -2.784 -0.394 1.00 90.38 95 PHE A C 1
ATOM 721 O O . PHE A 1 95 ? 9.896 -1.838 0.054 1.00 90.38 95 PHE A O 1
ATOM 728 N N . VAL A 1 96 ? 7.962 -2.974 -0.087 1.00 92.00 96 VAL A N 1
ATOM 729 C CA . VAL A 1 96 ? 7.252 -2.210 0.941 1.00 92.00 96 VAL A CA 1
ATOM 730 C C . VAL A 1 96 ? 6.335 -3.132 1.732 1.00 92.00 96 VAL A C 1
ATOM 732 O O . VAL A 1 96 ? 5.602 -3.939 1.167 1.00 92.00 96 VAL A O 1
ATOM 735 N N . THR A 1 97 ? 6.362 -2.998 3.055 1.00 93.12 97 THR A N 1
ATOM 736 C CA . THR A 1 97 ? 5.409 -3.653 3.954 1.00 93.12 97 THR A CA 1
ATOM 737 C C . THR A 1 97 ? 4.471 -2.601 4.519 1.00 93.12 97 THR A C 1
ATOM 739 O O . THR A 1 97 ? 4.921 -1.609 5.090 1.00 93.12 97 THR A O 1
ATOM 742 N N . VAL A 1 98 ? 3.170 -2.827 4.366 1.00 92.50 98 VAL A N 1
ATOM 743 C CA . VAL A 1 98 ? 2.120 -1.886 4.752 1.00 92.50 98 VAL A CA 1
ATOM 744 C C . VAL A 1 98 ? 1.227 -2.537 5.799 1.00 92.50 98 VAL A C 1
ATOM 746 O O . VAL A 1 98 ? 0.648 -3.587 5.542 1.00 92.50 98 VAL A O 1
ATOM 749 N N . ASP A 1 99 ? 1.105 -1.906 6.969 1.00 92.06 99 ASP A N 1
ATOM 750 C CA . ASP A 1 99 ? 0.061 -2.214 7.953 1.00 92.06 99 ASP A CA 1
ATOM 751 C C . ASP A 1 99 ? -1.116 -1.256 7.744 1.00 92.06 99 ASP A C 1
ATOM 753 O O . ASP A 1 99 ? -1.075 -0.096 8.172 1.00 92.06 99 ASP A O 1
ATOM 757 N N . PHE A 1 100 ? -2.167 -1.738 7.086 1.00 91.56 100 PHE A N 1
ATOM 758 C CA . PHE A 1 100 ? -3.350 -0.971 6.712 1.00 91.56 100 PHE A CA 1
ATOM 759 C C . PHE A 1 100 ? -4.139 -0.429 7.902 1.00 91.56 100 PHE A C 1
ATOM 761 O O . PHE A 1 100 ? -4.848 0.559 7.746 1.00 91.56 100 PHE A O 1
ATOM 768 N N . ARG A 1 101 ? -3.953 -0.967 9.115 1.00 89.25 101 ARG A N 1
ATOM 769 C CA . ARG A 1 101 ? -4.557 -0.391 10.332 1.00 89.25 101 ARG A CA 1
ATOM 770 C C . ARG A 1 101 ? -3.991 0.986 10.661 1.00 89.25 101 ARG A C 1
ATOM 772 O O . ARG A 1 101 ? -4.643 1.773 11.339 1.00 89.25 101 ARG A O 1
ATOM 779 N N . SER A 1 102 ? -2.763 1.253 10.218 1.00 89.88 102 SER A N 1
ATOM 780 C CA . SER A 1 102 ? -2.102 2.545 10.394 1.00 89.88 102 SER A CA 1
ATOM 781 C C . SER A 1 102 ? -2.332 3.490 9.219 1.00 89.88 102 SER A C 1
ATOM 783 O O . SER A 1 102 ? -2.091 4.683 9.363 1.00 89.88 102 SER A O 1
ATOM 785 N N . VAL A 1 103 ? -2.773 2.993 8.061 1.00 92.38 103 VAL A N 1
ATOM 786 C CA . VAL A 1 103 ? -2.894 3.791 6.836 1.00 92.38 103 VAL A CA 1
ATOM 787 C C . VAL A 1 103 ? -4.206 4.563 6.833 1.00 92.38 103 VAL A C 1
ATOM 789 O O . VAL A 1 103 ? -5.268 4.022 7.122 1.00 92.38 103 VAL A O 1
ATOM 792 N N . VAL A 1 104 ? -4.133 5.842 6.470 1.00 91.94 104 VAL A N 1
ATOM 793 C CA . VAL A 1 104 ? -5.303 6.720 6.317 1.00 91.94 104 VAL A CA 1
ATOM 794 C C . VAL A 1 104 ? -5.525 7.174 4.878 1.00 91.94 104 VAL A C 1
ATOM 796 O O . VAL A 1 104 ? -6.622 7.614 4.546 1.00 91.94 104 VAL A O 1
ATOM 799 N N . ALA A 1 105 ? -4.500 7.096 4.026 1.00 94.00 105 ALA A N 1
ATOM 800 C CA . ALA A 1 105 ? -4.607 7.411 2.607 1.00 94.00 105 ALA A CA 1
ATOM 801 C C . ALA A 1 105 ? -3.464 6.783 1.799 1.00 94.00 105 ALA A C 1
ATOM 803 O O . ALA A 1 105 ? -2.324 6.726 2.268 1.00 94.00 105 ALA A O 1
ATOM 804 N N . VAL A 1 106 ? -3.769 6.418 0.553 1.00 94.62 106 VAL A N 1
ATOM 805 C CA . VAL A 1 106 ? -2.817 6.013 -0.490 1.00 94.62 106 VAL A CA 1
ATOM 806 C C . VAL A 1 106 ? -3.049 6.915 -1.706 1.00 94.62 106 VAL A C 1
ATOM 808 O O . VAL A 1 106 ? -4.191 7.097 -2.122 1.00 94.62 106 VAL A O 1
ATOM 811 N N . GLN A 1 107 ? -1.996 7.533 -2.247 1.00 93.62 107 GLN A N 1
ATOM 812 C CA . GLN A 1 107 ? -2.081 8.478 -3.371 1.00 93.62 107 GLN A CA 1
ATOM 813 C C . GLN A 1 107 ? -1.023 8.157 -4.428 1.00 93.62 107 GLN A C 1
ATOM 815 O O . GLN A 1 107 ? 0.169 8.193 -4.126 1.00 93.62 107 GLN A O 1
ATOM 820 N N . GLY A 1 108 ? -1.456 7.864 -5.656 1.00 89.31 108 GLY A N 1
ATOM 821 C CA . GLY A 1 108 ? -0.579 7.675 -6.812 1.00 89.31 108 GLY A CA 1
ATOM 822 C C . GLY A 1 108 ? -0.427 8.960 -7.625 1.00 89.31 108 GLY A C 1
ATOM 823 O O . GLY A 1 108 ? -1.411 9.649 -7.890 1.00 89.31 108 GLY A O 1
ATOM 824 N N . TYR A 1 109 ? 0.804 9.266 -8.022 1.00 84.31 109 TYR A N 1
ATOM 825 C CA . TYR A 1 109 ? 1.144 10.341 -8.945 1.00 84.31 109 TYR A CA 1
ATOM 826 C C . TYR A 1 109 ? 1.934 9.753 -10.108 1.00 84.31 109 TYR A C 1
ATOM 828 O O . TYR A 1 109 ? 3.021 9.198 -9.914 1.00 84.31 109 TYR A O 1
ATOM 836 N N . ASP A 1 110 ? 1.402 9.899 -11.314 1.00 78.75 110 ASP A N 1
ATOM 837 C CA . ASP A 1 110 ? 2.178 9.648 -12.519 1.00 78.75 110 ASP A CA 1
ATOM 838 C C . ASP A 1 110 ? 3.173 10.791 -12.699 1.00 78.75 110 ASP A C 1
ATOM 840 O O . ASP A 1 110 ? 2.813 11.963 -12.553 1.00 78.75 110 ASP A O 1
ATOM 844 N N . ASP A 1 111 ? 4.424 10.459 -13.018 1.00 64.00 111 ASP A N 1
ATOM 845 C CA . ASP A 1 111 ? 5.437 11.446 -13.394 1.00 64.00 111 ASP A CA 1
ATOM 846 C C . ASP A 1 111 ? 5.099 11.972 -14.804 1.00 64.00 111 ASP A C 1
ATOM 848 O O . ASP A 1 111 ? 5.763 11.668 -15.789 1.00 64.00 111 ASP A O 1
ATOM 852 N N . LEU A 1 112 ? 4.000 12.720 -14.922 1.00 51.88 112 LEU A N 1
ATOM 853 C CA . LEU A 1 112 ? 3.643 13.504 -16.098 1.00 51.88 112 LEU A CA 1
ATOM 854 C C . LEU A 1 112 ? 4.066 14.951 -15.842 1.00 51.88 112 LEU A C 1
ATOM 856 O O . LEU A 1 112 ? 3.243 15.802 -15.500 1.00 51.88 112 LEU A O 1
ATOM 860 N N . SER A 1 113 ? 5.367 15.220 -15.990 1.00 39.97 113 SER A N 1
ATOM 861 C CA . SER A 1 113 ? 5.891 16.580 -16.205 1.00 39.97 113 SER A CA 1
ATOM 862 C C . SER A 1 113 ? 7.005 16.566 -17.239 1.00 39.97 113 SER A C 1
ATOM 864 O O . SER A 1 113 ? 7.944 15.763 -17.061 1.00 39.97 113 SER A O 1
#

Secondary structure (DSSP, 8-state):
-EEEEEEE-TTTSS-EEEEEE-S--HHHHHHHHHHHHHHHHHTSTT--S---SEEEEEEEPP-------------------------PPPPPEEEEEEETTTEEEEEEE----

Radius of gyration: 21.38 Å; chains: 1; bounding box: 63×33×50 Å

Foldseek 3Di:
DKKWWWFDDPPPVDDIDIDIDPQDDPVQLVVVQVLLVVQVVCPDPPHPDDRDQKDKDKDFRPPPPPPPPPPPDDDDDDDDDDDPPPCPDPGDMDMDMGRSVGTDDMDDDDPPD

pLDDT: mean 73.68, std 19.72, range [36.03, 94.81]

Organism: NCBI:txid146919

Sequence (113 aa):
MTLIITHALPETGSEFHKQTLYHVPEDTAHQIANDFESFANASTPEATEEAVPCTTYEYALSDSSSETADRTDGDAQDQQARGKANDTPPQPEGFVTVDFRSVVAVQGYDDLS